Protein AF-A0A7L3PU15-F1 (afdb_monomer_lite)

Structure (mmCIF, N/CA/C/O backbone):
data_AF-A0A7L3PU15-F1
#
_entry.id   AF-A0A7L3PU15-F1
#
loop_
_atom_site.group_PDB
_atom_site.id
_atom_site.type_symbol
_atom_site.label_atom_id
_atom_site.label_alt_id
_atom_site.label_comp_id
_atom_site.label_asym_id
_atom_site.label_entity_id
_atom_site.label_seq_id
_atom_site.pdbx_PDB_ins_code
_atom_site.Cartn_x
_atom_site.Cartn_y
_atom_site.Cartn_z
_atom_site.occupancy
_atom_site.B_iso_or_equiv
_atom_site.auth_seq_id
_atom_site.auth_comp_id
_atom_site.auth_asym_id
_atom_site.auth_atom_id
_atom_site.pdbx_PDB_model_num
ATOM 1 N N . GLU A 1 1 ? 24.992 11.284 -12.029 1.00 44.31 1 GLU A N 1
ATOM 2 C CA . GLU A 1 1 ? 24.466 10.377 -13.069 1.00 44.31 1 GLU A CA 1
ATOM 3 C C . GLU A 1 1 ? 22.969 10.204 -12.842 1.00 44.31 1 GLU A C 1
ATOM 5 O O . GLU A 1 1 ? 22.548 9.449 -11.976 1.00 44.31 1 GLU A O 1
ATOM 10 N N . GLY A 1 2 ? 22.175 11.059 -13.491 1.00 47.25 2 GLY A N 1
ATOM 11 C CA . GLY A 1 2 ? 20.729 11.140 -13.288 1.00 47.25 2 GLY A CA 1
ATOM 12 C C . GLY A 1 2 ? 20.035 9.945 -13.925 1.00 47.25 2 GLY A C 1
ATOM 13 O O . GLY A 1 2 ? 20.206 9.690 -15.115 1.00 47.25 2 GLY A O 1
ATOM 14 N N . GLY A 1 3 ? 19.304 9.193 -13.106 1.00 57.34 3 GLY A N 1
ATOM 15 C CA . GLY A 1 3 ? 18.691 7.926 -13.475 1.00 57.34 3 GLY A CA 1
ATOM 16 C C . GLY A 1 3 ? 17.749 8.034 -14.672 1.00 57.34 3 GLY A C 1
ATOM 17 O O . GLY A 1 3 ? 16.990 8.991 -14.808 1.00 57.34 3 GLY A O 1
ATOM 18 N N . ARG A 1 4 ? 17.786 6.982 -15.494 1.00 75.44 4 ARG A N 1
ATOM 19 C CA . ARG A 1 4 ? 16.957 6.689 -16.677 1.00 75.44 4 ARG A CA 1
ATOM 20 C C . ARG A 1 4 ? 15.468 6.517 -16.342 1.00 75.44 4 ARG A C 1
ATOM 22 O O . ARG A 1 4 ? 14.856 5.488 -16.627 1.00 75.44 4 ARG A O 1
ATOM 29 N N . TRP A 1 5 ? 14.900 7.442 -15.575 1.00 72.56 5 TRP A N 1
ATOM 30 C CA . TRP A 1 5 ? 13.556 7.338 -15.013 1.00 72.56 5 TRP A CA 1
ATOM 31 C C . TRP A 1 5 ? 12.506 7.311 -16.123 1.00 72.56 5 TRP A C 1
ATOM 33 O O . TRP A 1 5 ? 11.599 6.483 -16.086 1.00 72.56 5 TRP A O 1
ATOM 43 N N . TRP A 1 6 ? 12.689 8.142 -17.152 1.00 74.75 6 TRP A N 1
ATOM 44 C CA . TRP A 1 6 ? 11.756 8.243 -18.269 1.00 74.75 6 TRP A CA 1
ATOM 45 C C . TRP A 1 6 ? 11.753 6.996 -19.160 1.00 74.75 6 TRP A C 1
ATOM 47 O O . TRP A 1 6 ? 10.683 6.466 -19.458 1.00 74.75 6 TRP A O 1
ATOM 57 N N . GLU A 1 7 ? 12.923 6.452 -19.524 1.00 77.38 7 GLU A N 1
ATOM 58 C CA . GLU A 1 7 ? 12.968 5.227 -20.336 1.00 77.38 7 GLU A CA 1
ATOM 59 C C . GLU A 1 7 ? 12.396 4.027 -19.572 1.00 77.38 7 GLU A C 1
ATOM 61 O O . GLU A 1 7 ? 11.696 3.189 -20.141 1.00 77.38 7 GLU A O 1
ATOM 66 N N . ASN A 1 8 ? 12.643 3.972 -18.262 1.00 69.62 8 ASN A N 1
ATOM 67 C CA . ASN A 1 8 ? 12.079 2.947 -17.394 1.00 69.62 8 ASN A CA 1
ATOM 68 C C . ASN A 1 8 ? 10.555 3.070 -17.250 1.00 69.62 8 ASN A C 1
ATOM 70 O O . ASN A 1 8 ? 9.866 2.049 -17.248 1.00 69.62 8 ASN A O 1
ATOM 74 N N . ALA A 1 9 ? 10.030 4.294 -17.161 1.00 66.69 9 ALA A N 1
ATOM 75 C CA . ALA A 1 9 ? 8.598 4.557 -17.086 1.00 66.69 9 ALA A CA 1
ATOM 76 C C . ALA A 1 9 ? 7.868 4.088 -18.355 1.00 66.69 9 ALA A C 1
ATOM 78 O O . ALA A 1 9 ? 6.868 3.376 -18.253 1.00 66.69 9 ALA A O 1
ATOM 79 N N . ILE A 1 10 ? 8.402 4.411 -19.540 1.00 70.88 10 ILE A N 1
ATOM 80 C CA . ILE A 1 10 ? 7.827 3.999 -20.832 1.00 70.88 10 ILE A CA 1
ATOM 81 C C . ILE A 1 10 ? 7.878 2.478 -20.999 1.00 70.88 10 ILE A C 1
ATOM 83 O O . ILE A 1 10 ? 6.869 1.862 -21.341 1.00 70.88 10 ILE A O 1
ATOM 87 N N . ALA A 1 11 ? 9.025 1.851 -20.721 1.00 65.25 11 ALA A N 1
ATOM 88 C CA . ALA A 1 11 ? 9.166 0.401 -20.836 1.00 65.25 11 ALA A CA 1
ATOM 89 C C . ALA A 1 11 ? 8.216 -0.343 -19.885 1.00 65.25 11 ALA A C 1
ATOM 91 O O . ALA A 1 11 ? 7.623 -1.357 -20.247 1.00 65.25 11 ALA A O 1
ATOM 92 N N . ALA A 1 12 ? 8.030 0.167 -18.668 1.00 60.94 12 ALA A N 1
ATOM 93 C CA . ALA A 1 12 ? 7.130 -0.439 -17.703 1.00 60.94 12 ALA A CA 1
ATOM 94 C C . ALA A 1 12 ? 5.643 -0.198 -18.043 1.00 60.94 12 ALA A C 1
ATOM 96 O O . ALA A 1 12 ? 4.838 -1.105 -17.843 1.00 60.94 12 ALA A O 1
ATOM 97 N N . PHE A 1 13 ? 5.286 0.950 -18.631 1.00 62.50 13 PHE A N 1
ATOM 98 C CA . PHE A 1 13 ? 3.946 1.194 -19.180 1.00 62.50 13 PHE A CA 1
ATOM 99 C C . PHE A 1 13 ? 3.614 0.225 -20.327 1.00 62.50 13 PHE A C 1
ATOM 101 O O . PHE A 1 13 ? 2.553 -0.399 -20.319 1.00 62.50 13 PHE A O 1
ATOM 108 N N . LEU A 1 14 ? 4.549 0.017 -21.263 1.00 66.44 14 LEU A N 1
ATOM 109 C CA . LEU A 1 14 ? 4.410 -0.982 -22.333 1.00 66.44 14 LEU A CA 1
ATOM 110 C C . LEU A 1 14 ? 4.277 -2.413 -21.779 1.00 66.44 14 LEU A C 1
ATOM 112 O O . LEU A 1 14 ? 3.540 -3.223 -22.336 1.00 66.44 14 LEU A O 1
ATOM 116 N N . ASN A 1 15 ? 4.909 -2.695 -20.636 1.00 66.31 15 ASN A N 1
ATOM 117 C CA . ASN A 1 15 ? 4.794 -3.963 -19.909 1.00 66.31 15 ASN A CA 1
ATOM 118 C C . ASN A 1 15 ? 3.534 -4.079 -19.022 1.00 66.31 15 ASN A C 1
ATOM 120 O O . ASN A 1 15 ? 3.431 -5.033 -18.255 1.00 66.31 15 ASN A O 1
ATOM 124 N N . ARG A 1 16 ? 2.565 -3.153 -19.128 1.00 68.44 16 ARG A N 1
ATOM 125 C CA . ARG A 1 16 ? 1.316 -3.115 -18.334 1.00 68.44 16 ARG A CA 1
ATOM 126 C C . ARG A 1 16 ? 1.509 -2.926 -16.820 1.00 68.44 16 ARG A C 1
ATOM 128 O O . ARG A 1 16 ? 0.623 -3.280 -16.044 1.00 68.44 16 ARG A O 1
ATOM 135 N N . ASN A 1 17 ? 2.628 -2.348 -16.385 1.00 78.31 17 ASN A N 1
ATOM 136 C CA . ASN A 1 17 ? 2.832 -2.000 -14.977 1.00 78.31 17 ASN A CA 1
ATOM 137 C C . ASN A 1 17 ? 2.139 -0.672 -14.640 1.00 78.31 17 ASN A C 1
ATOM 139 O O . ASN A 1 17 ? 2.045 0.230 -15.476 1.00 78.31 17 ASN A O 1
ATOM 143 N N . TYR A 1 18 ? 1.690 -0.524 -13.393 1.00 82.44 18 TYR A N 1
ATOM 144 C CA . TYR A 1 18 ? 0.995 0.686 -12.961 1.00 82.44 18 TYR A CA 1
ATOM 145 C C . TYR A 1 18 ? 1.964 1.865 -12.767 1.00 82.44 18 TYR A C 1
ATOM 147 O O . TYR A 1 18 ? 2.996 1.721 -12.098 1.00 82.44 18 TYR A O 1
ATOM 155 N N . PRO A 1 19 ? 1.629 3.076 -13.253 1.00 90.12 19 PRO A N 1
ATOM 156 C CA . PRO A 1 19 ? 2.215 4.294 -12.714 1.00 90.12 19 PRO A CA 1
ATOM 157 C C . PRO A 1 19 ? 1.930 4.390 -11.213 1.00 90.12 19 PRO A C 1
ATOM 159 O O . PRO A 1 19 ? 0.816 4.101 -10.770 1.00 90.12 19 PRO A O 1
ATOM 162 N N . VAL A 1 20 ? 2.924 4.812 -10.427 1.00 90.19 20 VAL A N 1
ATOM 163 C CA . VAL A 1 20 ? 2.868 4.734 -8.954 1.00 90.19 20 VAL A CA 1
ATOM 164 C C . VAL A 1 20 ? 1.670 5.472 -8.350 1.00 90.19 20 VAL A C 1
ATOM 166 O O . VAL A 1 20 ? 1.055 4.962 -7.417 1.00 90.19 20 VAL A O 1
ATOM 169 N N . SER A 1 21 ? 1.289 6.626 -8.906 1.00 92.44 21 SER A N 1
ATOM 170 C CA . SER A 1 21 ? 0.122 7.405 -8.470 1.00 92.44 21 SER A CA 1
ATOM 171 C C . SER A 1 21 ? -1.207 6.798 -8.925 1.00 92.44 21 SER A C 1
ATOM 173 O O . SER A 1 21 ? -2.216 6.913 -8.231 1.00 92.44 21 SER A O 1
ATOM 175 N N . TRP A 1 22 ? -1.222 6.111 -10.068 1.00 94.38 22 TRP A N 1
ATOM 176 C CA . TRP A 1 22 ? -2.422 5.456 -10.584 1.00 94.38 22 TRP A CA 1
ATOM 177 C C . TRP A 1 22 ? -2.789 4.232 -9.755 1.00 94.38 22 TRP A C 1
ATOM 179 O O . TRP A 1 22 ? -3.969 4.010 -9.500 1.00 94.38 22 TRP A O 1
ATOM 189 N N . LEU A 1 23 ? -1.784 3.482 -9.286 1.00 96.06 23 LEU A N 1
ATOM 190 C CA . LEU A 1 23 ? -2.004 2.388 -8.343 1.00 96.06 23 LEU A CA 1
ATOM 191 C C . LEU A 1 23 ? -2.622 2.899 -7.035 1.00 96.06 23 LEU A C 1
ATOM 193 O O . LEU A 1 23 ? -3.554 2.285 -6.534 1.00 96.06 23 LEU A O 1
ATOM 197 N N . VAL A 1 24 ? -2.169 4.046 -6.512 1.00 97.88 24 VAL A N 1
ATOM 198 C CA . VAL A 1 24 ? -2.785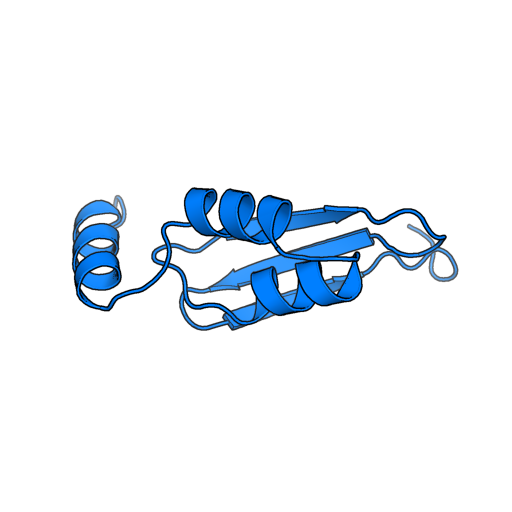 4.665 -5.322 1.00 97.88 24 VAL A CA 1
ATOM 199 C C . VAL A 1 24 ? -4.254 4.990 -5.578 1.00 97.88 24 VAL A C 1
ATOM 201 O O . VAL A 1 24 ? -5.110 4.601 -4.788 1.00 97.88 24 VAL A O 1
ATOM 204 N N . ARG A 1 25 ? -4.566 5.648 -6.702 1.00 97.81 25 ARG A N 1
ATOM 205 C CA . ARG A 1 25 ? -5.952 5.968 -7.074 1.00 97.81 25 ARG A CA 1
ATOM 206 C C . ARG A 1 25 ? -6.821 4.714 -7.213 1.00 97.81 25 ARG A C 1
ATOM 208 O O . ARG A 1 25 ? -7.951 4.713 -6.738 1.00 97.81 25 ARG A O 1
ATOM 215 N N . ASP A 1 26 ? -6.316 3.671 -7.870 1.00 97.38 26 ASP A N 1
ATOM 216 C CA . ASP A 1 26 ? -7.046 2.413 -8.058 1.00 97.38 26 ASP A CA 1
ATOM 217 C C . ASP A 1 26 ? -7.281 1.690 -6.725 1.00 97.38 26 ASP A C 1
ATOM 219 O O . ASP A 1 26 ? -8.390 1.225 -6.471 1.00 97.38 26 ASP A O 1
ATOM 223 N N . THR A 1 27 ? -6.282 1.673 -5.837 1.00 98.19 27 THR A N 1
ATOM 224 C CA . THR A 1 27 ? -6.419 1.144 -4.476 1.00 98.19 27 THR A CA 1
ATOM 225 C C . THR A 1 27 ? -7.480 1.907 -3.690 1.00 98.19 27 THR A C 1
ATOM 227 O O . THR A 1 27 ? -8.380 1.273 -3.155 1.00 98.19 27 THR A O 1
ATOM 230 N N . LEU A 1 28 ? -7.455 3.243 -3.683 1.00 98.25 28 LEU A N 1
ATOM 231 C CA . LEU A 1 28 ? -8.482 4.051 -3.008 1.00 98.25 28 LEU A CA 1
ATOM 232 C C . LEU A 1 28 ? -9.892 3.830 -3.577 1.00 98.25 28 LEU A C 1
ATOM 234 O O . LEU A 1 28 ? -10.875 4.021 -2.873 1.00 98.25 28 LEU A O 1
ATOM 238 N N . SER A 1 29 ? -9.999 3.445 -4.850 1.00 98.44 29 SER A N 1
ATOM 239 C CA . SER A 1 29 ? -11.283 3.188 -5.502 1.00 98.44 29 SER A CA 1
ATOM 240 C C . SER A 1 29 ? -11.814 1.766 -5.295 1.00 98.44 29 SER A C 1
ATOM 242 O O . SER A 1 29 ? -12.992 1.544 -5.571 1.00 98.44 29 SER A O 1
ATOM 244 N N . ARG A 1 30 ? -10.966 0.794 -4.935 1.00 97.75 30 ARG A N 1
ATOM 245 C CA . ARG A 1 30 ? -11.306 -0.642 -4.992 1.00 97.75 30 ARG A CA 1
ATOM 246 C C . ARG A 1 30 ? -10.965 -1.445 -3.743 1.00 97.75 30 ARG A C 1
ATOM 248 O O . ARG A 1 30 ? -11.479 -2.548 -3.612 1.00 97.75 30 ARG A O 1
ATOM 255 N N . ALA A 1 31 ? -10.041 -0.984 -2.905 1.00 98.12 31 ALA A N 1
ATOM 256 C CA . ALA A 1 31 ? -9.751 -1.648 -1.642 1.00 98.12 31 ALA A CA 1
ATOM 257 C C . ALA A 1 31 ? -10.893 -1.375 -0.662 1.00 98.12 31 ALA A C 1
ATOM 259 O O . ALA A 1 31 ? -11.341 -0.237 -0.534 1.00 98.12 31 ALA A O 1
ATOM 260 N N . GLU A 1 32 ? -11.363 -2.423 0.003 1.00 98.12 32 GLU A N 1
ATOM 261 C CA . GLU A 1 32 ? -12.489 -2.340 0.938 1.00 98.12 32 GLU A CA 1
ATOM 262 C C . GLU A 1 32 ? -12.021 -2.002 2.358 1.00 98.12 32 GLU A C 1
ATOM 264 O O . GLU A 1 32 ? -12.772 -1.442 3.151 1.00 98.12 32 GLU A O 1
ATOM 269 N N . ASP A 1 33 ? -10.763 -2.311 2.669 1.00 98.44 33 ASP A N 1
ATOM 270 C CA . ASP A 1 33 ? -10.178 -2.170 3.995 1.00 98.44 33 ASP A CA 1
ATOM 271 C C . ASP A 1 33 ? -8.653 -1.954 3.935 1.00 98.44 33 ASP A C 1
ATOM 273 O O . ASP A 1 33 ? -8.019 -1.974 2.873 1.00 98.44 33 ASP A O 1
ATOM 277 N N . PHE A 1 34 ? -8.046 -1.738 5.103 1.00 98.50 34 PHE A N 1
ATOM 278 C CA . PHE A 1 34 ? -6.607 -1.521 5.230 1.00 98.50 34 PHE A CA 1
ATOM 279 C C . PHE A 1 34 ? -5.786 -2.705 4.696 1.00 98.50 34 PHE A C 1
ATOM 281 O O . PHE A 1 34 ? -4.804 -2.504 3.981 1.00 98.50 34 PHE A O 1
ATOM 288 N N . GLN A 1 35 ? -6.194 -3.943 4.992 1.00 98.31 35 GLN A N 1
ATOM 289 C CA . GLN A 1 35 ? -5.449 -5.142 4.595 1.00 98.31 35 GLN A CA 1
ATOM 290 C C . GLN A 1 35 ? -5.449 -5.324 3.073 1.00 98.31 35 GLN A C 1
ATOM 292 O O . GLN A 1 35 ? -4.398 -5.533 2.465 1.00 98.31 35 GLN A O 1
ATOM 297 N N . SER A 1 36 ? -6.606 -5.173 2.430 1.00 98.38 36 SER A N 1
ATOM 298 C CA . SER A 1 36 ? -6.736 -5.208 0.973 1.00 98.38 36 SER A CA 1
ATOM 299 C C . SER A 1 36 ? -5.968 -4.061 0.312 1.00 98.38 36 SER A C 1
ATOM 301 O O . SER A 1 36 ? -5.324 -4.284 -0.717 1.00 98.38 36 SER A O 1
ATOM 303 N N . ALA A 1 37 ? -5.937 -2.867 0.914 1.00 98.62 37 ALA A N 1
ATOM 304 C CA . ALA A 1 37 ? -5.128 -1.758 0.419 1.00 98.62 37 ALA A CA 1
ATOM 305 C C . ALA A 1 37 ? -3.624 -2.070 0.470 1.00 98.62 37 ALA A C 1
ATOM 307 O O . ALA A 1 37 ? -2.927 -1.884 -0.531 1.00 98.62 37 ALA A O 1
ATOM 308 N N . VAL A 1 38 ? -3.133 -2.605 1.594 1.00 98.38 38 VAL A N 1
ATOM 309 C CA . VAL A 1 38 ? -1.733 -3.027 1.758 1.00 98.38 38 VAL A CA 1
ATOM 310 C C . VAL A 1 38 ? -1.373 -4.127 0.760 1.00 98.38 38 VAL A C 1
ATOM 312 O O . VAL A 1 38 ? -0.358 -4.009 0.076 1.00 98.38 38 VAL A O 1
ATOM 315 N N . LEU A 1 39 ? -2.214 -5.154 0.591 1.00 98.06 39 LEU A N 1
ATOM 316 C CA . LEU A 1 39 ? -1.969 -6.242 -0.363 1.00 98.06 39 LEU A CA 1
ATOM 317 C C . LEU A 1 39 ? -1.870 -5.735 -1.809 1.00 98.06 39 LEU A C 1
ATOM 319 O O . LEU A 1 39 ? -0.958 -6.129 -2.541 1.00 98.06 39 LEU A O 1
ATOM 323 N N . ARG A 1 40 ? -2.757 -4.819 -2.221 1.00 97.75 40 ARG A N 1
ATOM 324 C CA . ARG A 1 40 ? -2.697 -4.194 -3.555 1.00 97.75 40 ARG A CA 1
ATOM 325 C C . ARG A 1 40 ? -1.430 -3.359 -3.724 1.00 97.75 40 ARG A C 1
ATOM 327 O O . ARG A 1 40 ? -0.707 -3.529 -4.709 1.00 97.75 40 ARG A O 1
ATOM 334 N N . LEU A 1 41 ? -1.147 -2.480 -2.761 1.00 98.00 41 LEU A N 1
ATOM 335 C CA . LEU A 1 41 ? 0.004 -1.576 -2.787 1.00 98.00 41 LEU A CA 1
ATOM 336 C C . LEU A 1 41 ? 1.341 -2.292 -2.610 1.00 98.00 41 LEU A C 1
ATOM 338 O O . LEU A 1 41 ? 2.351 -1.719 -2.999 1.00 98.00 41 LEU A O 1
ATOM 342 N N . ALA A 1 42 ? 1.380 -3.511 -2.074 1.00 97.56 42 ALA A N 1
ATOM 343 C CA . ALA A 1 42 ? 2.581 -4.337 -1.986 1.00 97.56 42 ALA A CA 1
ATOM 344 C C . ALA A 1 42 ? 2.776 -5.218 -3.232 1.00 97.56 42 ALA A C 1
ATOM 346 O O . ALA A 1 42 ? 3.891 -5.323 -3.745 1.00 97.56 42 ALA A O 1
ATOM 347 N N . GLY A 1 43 ? 1.700 -5.835 -3.728 1.00 95.44 43 GLY A N 1
ATOM 348 C CA . GLY A 1 43 ? 1.772 -6.907 -4.723 1.00 95.44 43 GLY A CA 1
ATOM 349 C C . GLY A 1 43 ? 1.707 -6.468 -6.186 1.00 95.44 43 GLY A C 1
ATOM 350 O O . GLY A 1 43 ? 2.242 -7.164 -7.046 1.00 95.44 43 GLY A O 1
ATOM 351 N N . ILE A 1 44 ? 1.074 -5.333 -6.507 1.00 95.12 44 ILE A N 1
ATOM 352 C CA . ILE A 1 44 ? 0.891 -4.929 -7.911 1.00 95.12 44 ILE A CA 1
ATOM 353 C C . ILE A 1 44 ? 2.193 -4.321 -8.470 1.00 95.12 44 ILE A C 1
ATOM 355 O O . ILE A 1 44 ? 2.729 -3.384 -7.864 1.00 95.12 44 ILE A O 1
ATOM 359 N N . PRO A 1 45 ? 2.713 -4.801 -9.620 1.00 93.88 45 PRO A N 1
ATOM 360 C CA . PRO A 1 45 ? 3.910 -4.245 -10.253 1.00 93.88 45 PRO A CA 1
ATOM 361 C C . PRO A 1 45 ? 3.771 -2.767 -10.642 1.00 93.88 45 PRO A C 1
ATOM 363 O O . PRO A 1 45 ? 2.736 -2.331 -11.153 1.00 93.88 45 PRO A O 1
ATOM 366 N N . ILE A 1 46 ? 4.849 -2.005 -10.446 1.00 92.44 46 ILE A N 1
ATOM 367 C CA . ILE A 1 46 ? 4.899 -0.551 -10.668 1.00 92.44 46 ILE A CA 1
ATOM 368 C C . ILE A 1 46 ? 6.096 -0.140 -11.529 1.00 92.44 46 ILE A C 1
ATOM 370 O O . ILE A 1 46 ? 7.086 -0.862 -11.647 1.00 92.44 46 ILE A O 1
ATOM 374 N N . ILE A 1 47 ? 6.015 1.043 -12.141 1.00 88.31 47 ILE A N 1
ATOM 375 C CA . ILE A 1 47 ? 7.046 1.538 -13.070 1.00 88.31 47 ILE A CA 1
ATOM 376 C C . ILE A 1 47 ? 8.305 2.103 -12.386 1.00 88.31 47 ILE A C 1
ATOM 378 O O . ILE A 1 47 ? 9.376 2.149 -12.992 1.00 88.31 47 ILE A O 1
ATOM 382 N N . ALA A 1 48 ? 8.189 2.531 -11.130 1.00 88.88 48 ALA A N 1
ATOM 383 C CA . ALA A 1 48 ? 9.248 3.187 -10.370 1.00 88.88 48 ALA A CA 1
ATOM 384 C C . ALA A 1 48 ? 9.184 2.776 -8.897 1.00 88.88 48 ALA A C 1
ATOM 386 O O . ALA A 1 48 ? 8.143 2.333 -8.422 1.00 88.88 48 ALA A O 1
ATOM 387 N N . GLU A 1 49 ? 10.304 2.907 -8.198 1.00 94.00 49 GLU A N 1
ATOM 388 C CA . GLU A 1 49 ? 10.398 2.654 -6.758 1.00 94.00 49 GLU A CA 1
ATOM 389 C C . GLU A 1 49 ? 9.691 3.769 -5.979 1.00 94.00 49 GLU A C 1
ATOM 391 O O . GLU A 1 49 ? 9.662 4.918 -6.428 1.00 94.00 49 GLU A O 1
ATOM 396 N N . VAL A 1 50 ? 9.079 3.430 -4.842 1.00 96.75 50 VAL A N 1
ATOM 397 C CA . VAL A 1 50 ? 8.288 4.375 -4.038 1.00 96.75 50 VAL A CA 1
ATOM 398 C C . VAL A 1 50 ? 8.133 3.878 -2.601 1.00 96.75 50 VAL A C 1
ATOM 400 O O . VAL A 1 50 ? 8.294 2.691 -2.324 1.00 96.75 50 VAL A O 1
ATOM 403 N N . TYR A 1 51 ? 7.772 4.786 -1.699 1.00 98.31 51 TYR A N 1
ATOM 404 C CA . TYR A 1 51 ? 7.284 4.457 -0.364 1.00 98.31 51 TYR A CA 1
ATOM 405 C C . TYR A 1 51 ? 5.784 4.737 -0.301 1.00 98.31 51 TYR A C 1
ATOM 407 O O . TYR A 1 51 ? 5.356 5.863 -0.566 1.00 98.31 51 TYR A O 1
ATOM 415 N N . TYR A 1 52 ? 4.984 3.733 0.052 1.00 98.44 52 TYR A N 1
ATOM 416 C CA . TYR A 1 52 ? 3.573 3.938 0.378 1.00 98.44 52 TYR A CA 1
ATOM 417 C C . TYR A 1 52 ? 3.404 3.951 1.894 1.00 98.44 52 TYR A C 1
ATOM 419 O O . TYR A 1 52 ? 3.720 2.967 2.553 1.00 98.44 52 TYR A O 1
ATOM 427 N N . ILE A 1 53 ? 2.899 5.059 2.436 1.00 98.62 53 ILE A N 1
ATOM 428 C CA . ILE A 1 53 ? 2.503 5.163 3.841 1.00 98.62 53 ILE A CA 1
ATOM 429 C C . ILE A 1 53 ? 0.989 4.987 3.894 1.00 98.62 53 ILE A C 1
ATOM 431 O O . ILE A 1 53 ? 0.253 5.756 3.272 1.00 98.62 53 ILE A O 1
ATOM 435 N N . VAL A 1 54 ? 0.534 3.957 4.599 1.00 98.62 54 VAL A N 1
ATOM 436 C CA . VAL A 1 54 ? -0.876 3.571 4.673 1.00 98.62 54 VAL A CA 1
ATOM 437 C C . VAL A 1 54 ? -1.326 3.636 6.126 1.00 98.62 54 VAL A C 1
ATOM 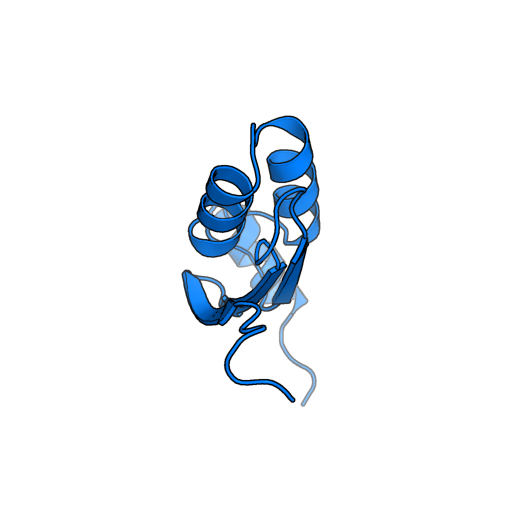439 O O . VAL A 1 54 ? -0.651 3.098 7.002 1.00 98.62 54 VAL A O 1
ATOM 442 N N . GLY A 1 55 ? -2.469 4.277 6.368 1.00 98.44 55 GLY A N 1
ATOM 443 C CA . GLY A 1 55 ? -3.164 4.274 7.654 1.00 98.44 55 GLY A CA 1
ATOM 444 C C . GLY A 1 55 ? -4.550 3.655 7.505 1.00 98.44 55 GLY A C 1
ATOM 445 O O . GLY A 1 55 ? -5.243 3.931 6.524 1.00 98.44 55 GLY A O 1
ATOM 446 N N . GLY A 1 56 ? -4.922 2.796 8.448 1.00 98.19 56 GLY A N 1
ATOM 447 C CA . GLY A 1 56 ? -6.266 2.243 8.585 1.00 98.19 56 GLY A CA 1
ATOM 448 C C . GLY A 1 56 ? -7.087 2.998 9.627 1.00 98.19 56 GLY A C 1
ATOM 449 O O . GLY A 1 56 ? -6.827 4.164 9.924 1.00 98.19 56 GLY A O 1
ATOM 450 N N . VAL A 1 57 ? -8.094 2.324 10.176 1.00 98.00 57 VAL A N 1
ATOM 451 C CA . VAL A 1 57 ? -9.048 2.909 11.138 1.00 98.00 57 VAL A CA 1
ATOM 452 C C . VAL A 1 57 ? -8.984 2.246 12.512 1.00 98.00 57 VAL A C 1
ATOM 454 O O . VAL A 1 57 ? -9.508 2.793 13.481 1.00 98.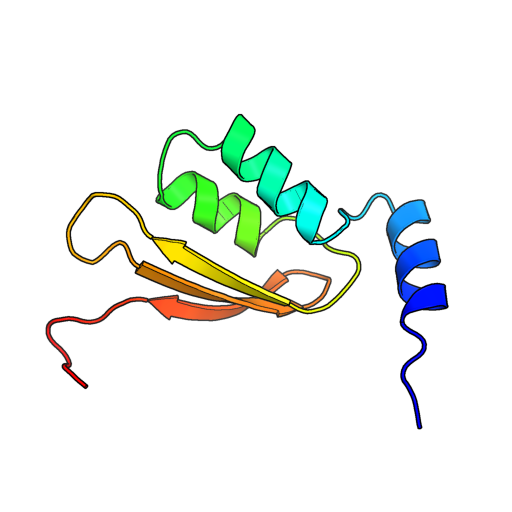00 57 VAL A O 1
ATOM 457 N N . SER A 1 58 ? -8.334 1.086 12.610 1.00 97.88 58 SER A N 1
ATOM 458 C CA . SER A 1 58 ? -8.170 0.338 13.854 1.00 97.88 58 SER A CA 1
ATOM 459 C C . SER A 1 58 ? -6.776 0.540 14.463 1.00 97.88 58 SER A C 1
ATOM 461 O O . SER A 1 58 ? -5.819 0.875 13.756 1.00 97.88 58 SER A O 1
ATOM 463 N N . PRO A 1 59 ? -6.606 0.306 15.780 1.00 96.50 59 PRO A N 1
ATOM 464 C CA . PRO A 1 59 ? -5.286 0.311 16.400 1.00 96.50 59 PRO A CA 1
ATOM 465 C C . PRO A 1 59 ? -4.309 -0.608 15.658 1.00 96.50 59 PRO A C 1
ATOM 467 O O . PRO A 1 59 ? -4.680 -1.707 15.252 1.00 96.50 59 PRO A O 1
ATOM 470 N N . LYS A 1 60 ? -3.047 -0.172 15.546 1.00 94.19 60 LYS A N 1
ATOM 471 C CA . LYS A 1 60 ? -1.948 -0.867 14.840 1.00 94.19 60 LYS A CA 1
ATOM 472 C C . LYS A 1 60 ? -2.055 -0.892 13.309 1.00 94.19 60 LYS A C 1
ATOM 474 O O . LYS A 1 60 ? -1.120 -1.354 12.664 1.00 94.19 60 LYS A O 1
ATOM 479 N N . GLU A 1 61 ? -3.116 -0.356 12.708 1.00 97.75 61 GLU A N 1
ATOM 480 C CA . GLU A 1 61 ? -3.221 -0.239 11.248 1.00 97.75 61 GLU A CA 1
ATOM 481 C C . GLU A 1 61 ? -2.430 0.962 10.720 1.00 97.75 61 GLU A C 1
ATOM 483 O O . GLU A 1 61 ? -2.977 1.980 10.303 1.00 97.75 61 GLU A O 1
ATOM 488 N N . GLY A 1 62 ? -1.109 0.839 10.738 1.00 97.94 62 GLY A N 1
ATOM 489 C CA . GLY A 1 62 ? -0.210 1.737 10.032 1.00 97.94 62 GLY A CA 1
ATOM 490 C C . GLY A 1 62 ? 0.946 0.942 9.453 1.00 97.94 62 GLY A C 1
ATOM 491 O O . GLY A 1 62 ? 1.440 0.014 10.091 1.00 97.94 62 GLY A O 1
ATOM 492 N N . MET A 1 63 ? 1.334 1.267 8.225 1.00 97.88 63 MET A N 1
ATOM 493 C CA . MET A 1 63 ? 2.355 0.534 7.483 1.00 97.88 63 MET A CA 1
ATOM 494 C C . MET A 1 63 ? 3.121 1.480 6.563 1.00 97.88 63 MET A C 1
ATOM 496 O O . MET A 1 63 ? 2.515 2.254 5.818 1.00 97.88 63 MET A O 1
ATOM 500 N N . VAL A 1 64 ? 4.447 1.360 6.558 1.00 98.56 64 VAL A N 1
ATOM 501 C CA . VAL A 1 64 ? 5.300 1.878 5.487 1.00 98.56 64 VAL A CA 1
ATOM 502 C C . VAL A 1 64 ? 5.701 0.710 4.591 1.00 98.56 64 VAL A C 1
ATOM 504 O O . VAL A 1 64 ? 6.309 -0.258 5.036 1.00 98.56 64 VAL A O 1
ATOM 507 N N . ILE A 1 65 ? 5.346 0.795 3.312 1.00 98.50 65 ILE A N 1
ATOM 508 C CA . ILE A 1 65 ? 5.675 -0.2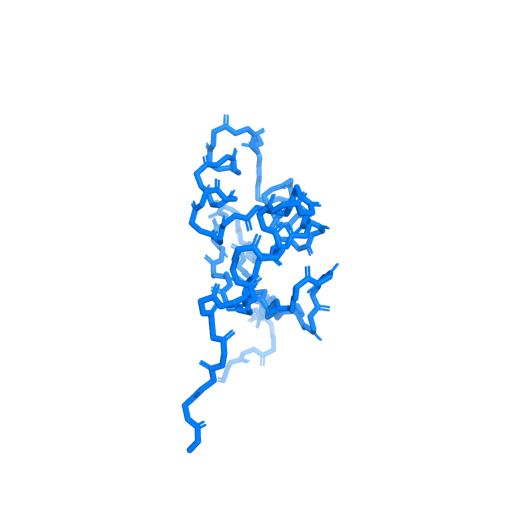03 2.293 1.00 98.50 65 ILE A CA 1
ATOM 509 C C . ILE A 1 65 ? 6.800 0.368 1.435 1.00 98.50 65 ILE A C 1
ATOM 511 O O . ILE A 1 65 ? 6.567 1.269 0.621 1.00 98.50 65 ILE A O 1
ATOM 515 N N . THR A 1 66 ? 8.004 -0.180 1.569 1.00 98.50 66 THR A N 1
ATOM 516 C CA . THR A 1 66 ? 9.118 0.140 0.670 1.00 98.50 66 THR A CA 1
ATOM 517 C C . THR A 1 66 ? 8.966 -0.698 -0.591 1.00 98.50 66 THR A C 1
ATOM 519 O O . THR A 1 66 ? 9.007 -1.926 -0.528 1.00 98.50 66 THR A O 1
ATOM 522 N N . ARG A 1 67 ? 8.770 -0.071 -1.755 1.00 96.94 67 ARG A N 1
ATOM 523 C CA . ARG A 1 67 ? 8.482 -0.769 -3.015 1.00 96.94 67 ARG A CA 1
ATOM 524 C C . ARG A 1 67 ? 9.620 -0.688 -4.015 1.00 96.94 67 ARG A C 1
ATOM 526 O O . ARG A 1 67 ? 10.081 0.395 -4.366 1.00 96.94 67 ARG A O 1
ATOM 533 N N . ASN A 1 68 ? 9.926 -1.842 -4.604 1.00 94.00 68 ASN A N 1
ATOM 534 C CA . ASN A 1 68 ? 10.573 -1.919 -5.904 1.00 94.00 68 ASN A CA 1
ATOM 535 C C . ASN A 1 68 ? 9.534 -2.206 -7.008 1.00 94.00 68 ASN A C 1
ATOM 537 O O . ASN A 1 68 ? 8.348 -2.449 -6.752 1.00 94.00 68 ASN A O 1
ATOM 541 N N . ARG A 1 69 ? 9.985 -2.216 -8.268 1.00 91.25 69 ARG A N 1
ATOM 542 C CA . ARG A 1 69 ? 9.109 -2.425 -9.438 1.00 91.25 69 ARG A CA 1
ATOM 543 C C . ARG A 1 69 ? 8.341 -3.750 -9.425 1.00 91.25 69 ARG A C 1
ATOM 545 O O . ARG A 1 69 ? 7.281 -3.834 -10.038 1.00 91.25 69 ARG A O 1
ATOM 552 N N . ARG A 1 70 ? 8.869 -4.780 -8.757 1.00 89.31 70 ARG A N 1
ATOM 553 C CA . ARG A 1 70 ? 8.318 -6.145 -8.759 1.00 89.31 70 ARG A CA 1
ATOM 554 C C . ARG A 1 70 ? 7.519 -6.489 -7.501 1.00 89.31 70 ARG A C 1
ATOM 556 O O . ARG A 1 70 ? 6.693 -7.386 -7.570 1.00 89.31 70 ARG A O 1
ATOM 563 N N . GLY A 1 71 ? 7.743 -5.797 -6.386 1.00 92.44 71 GLY A N 1
ATOM 564 C CA . GLY A 1 71 ? 7.119 -6.119 -5.103 1.00 92.44 71 GLY A CA 1
ATOM 565 C C . GLY A 1 71 ? 7.648 -5.262 -3.948 1.00 92.44 71 GLY A C 1
ATOM 566 O O . GLY A 1 71 ? 8.278 -4.225 -4.196 1.00 92.44 71 GLY A O 1
ATOM 567 N N . PRO A 1 72 ? 7.374 -5.644 -2.691 1.00 96.56 72 PRO A N 1
ATOM 568 C CA . PRO A 1 72 ? 7.901 -4.953 -1.525 1.00 96.56 72 PRO A CA 1
ATOM 569 C C . PRO A 1 72 ? 9.363 -5.348 -1.290 1.00 96.56 72 PRO A C 1
ATOM 571 O O . PRO A 1 72 ? 9.720 -6.522 -1.354 1.00 96.56 72 PRO A O 1
ATOM 574 N N . ALA A 1 73 ? 10.209 -4.356 -1.039 1.00 97.25 73 ALA A N 1
ATOM 575 C CA . ALA A 1 73 ? 11.539 -4.560 -0.478 1.00 97.25 73 ALA A CA 1
ATOM 576 C C . ALA A 1 73 ? 11.483 -4.658 1.055 1.00 97.25 73 ALA A C 1
ATOM 578 O O . ALA A 1 73 ? 12.301 -5.361 1.636 1.00 97.25 73 ALA A O 1
ATOM 579 N N . ASP A 1 74 ? 10.516 -3.982 1.685 1.00 98.19 74 ASP A N 1
ATOM 580 C CA . ASP A 1 74 ? 10.285 -4.019 3.130 1.00 98.1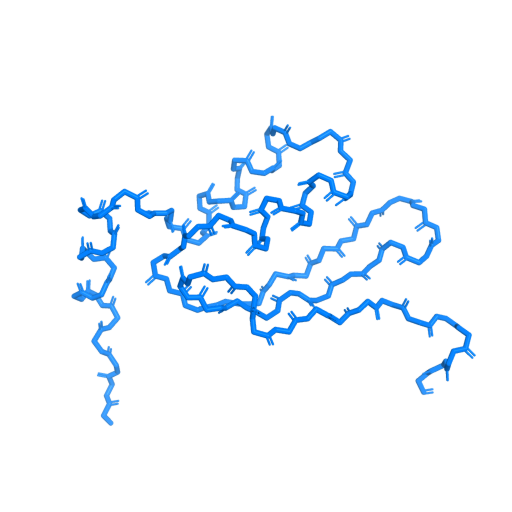9 74 ASP A CA 1
ATOM 581 C C . ASP A 1 74 ? 8.823 -3.667 3.470 1.00 98.19 74 ASP A C 1
ATOM 583 O O . ASP A 1 74 ? 8.162 -2.936 2.718 1.00 98.19 74 ASP A O 1
ATOM 587 N N . LEU A 1 75 ? 8.334 -4.202 4.592 1.00 97.81 75 LEU A N 1
ATOM 588 C CA . LEU A 1 75 ? 7.029 -3.910 5.185 1.00 97.81 75 LEU A CA 1
ATOM 589 C C . LEU A 1 75 ? 7.239 -3.537 6.652 1.00 97.81 75 LEU A C 1
ATOM 591 O O . LEU A 1 75 ? 7.518 -4.406 7.477 1.00 97.81 75 LEU A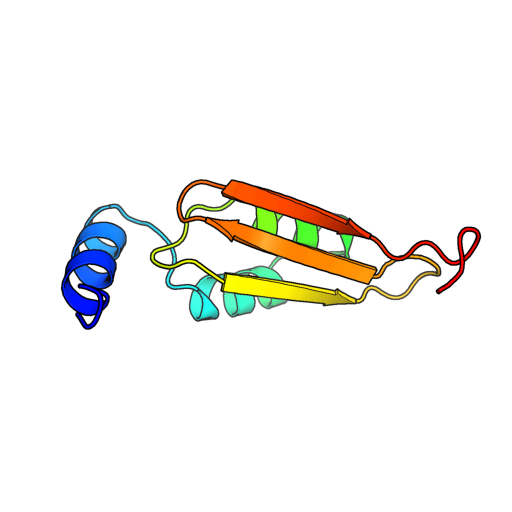 O 1
ATOM 595 N N . TRP A 1 76 ? 7.059 -2.259 6.973 1.00 97.88 76 TRP A N 1
ATOM 596 C CA . TRP A 1 76 ? 7.301 -1.732 8.307 1.00 97.88 76 TRP A CA 1
ATOM 597 C C . TRP A 1 76 ? 5.987 -1.321 8.993 1.00 97.88 76 TRP A C 1
ATOM 599 O O . TRP A 1 76 ? 5.467 -0.230 8.724 1.00 97.88 76 TRP A O 1
ATOM 609 N N . PRO A 1 77 ? 5.400 -2.196 9.836 1.00 96.94 77 PRO A N 1
ATOM 610 C CA . PRO A 1 77 ? 4.158 -1.904 10.542 1.00 96.94 77 PRO A CA 1
ATOM 611 C C . PRO A 1 77 ? 4.387 -1.001 11.758 1.00 96.94 77 PRO A C 1
ATOM 613 O O . PRO A 1 77 ? 5.478 -0.950 12.325 1.00 96.94 77 PRO A O 1
ATOM 616 N N . LEU A 1 78 ? 3.317 -0.357 12.225 1.00 94.94 78 LEU A N 1
ATOM 617 C CA . LEU A 1 78 ? 3.290 0.229 13.562 1.00 94.94 78 LEU A CA 1
ATOM 618 C C . LEU A 1 78 ? 3.433 -0.866 14.627 1.00 94.94 78 LEU A C 1
ATOM 620 O O . LEU A 1 78 ? 2.650 -1.817 14.654 1.00 94.94 78 LEU A O 1
ATOM 624 N N . ASP A 1 79 ? 4.356 -0.664 15.566 1.00 93.56 79 ASP A N 1
ATOM 625 C CA . ASP A 1 79 ? 4.491 -1.481 16.774 1.00 93.56 79 ASP A CA 1
ATOM 626 C C . ASP A 1 79 ? 4.336 -0.624 18.045 1.00 93.56 79 ASP A C 1
ATOM 628 O O . ASP A 1 79 ? 5.316 -0.136 18.610 1.00 93.56 79 ASP A O 1
ATOM 632 N N . PRO A 1 80 ? 3.096 -0.430 18.534 1.00 88.44 80 PRO A N 1
ATOM 633 C CA . PRO A 1 80 ? 2.856 0.348 19.747 1.00 88.44 80 PRO A CA 1
ATOM 634 C C . PRO A 1 80 ? 3.394 -0.296 21.030 1.00 88.44 80 PRO A C 1
ATOM 636 O O . PRO A 1 80 ? 3.461 0.385 22.048 1.00 88.44 80 PRO A O 1
ATOM 639 N N . LEU A 1 81 ? 3.706 -1.599 21.019 1.00 87.69 81 LEU A N 1
ATOM 640 C CA . LEU A 1 81 ? 4.230 -2.305 22.193 1.00 87.69 81 LEU A CA 1
ATOM 641 C C . LEU A 1 81 ? 5.756 -2.205 22.269 1.00 87.69 81 LEU A C 1
ATOM 643 O O . LEU A 1 81 ? 6.298 -2.159 23.370 1.00 87.69 81 LEU A O 1
ATOM 647 N N . GLY A 1 82 ? 6.425 -2.155 21.116 1.00 81.69 82 GLY A N 1
ATOM 648 C CA . GLY A 1 82 ? 7.865 -1.927 21.012 1.00 81.69 82 GLY A CA 1
ATOM 649 C C . GLY A 1 82 ? 8.291 -0.486 21.305 1.00 81.69 82 GLY A C 1
ATOM 650 O O . GLY A 1 82 ? 9.418 -0.276 21.744 1.00 81.69 82 GLY A O 1
ATOM 651 N N . GLY A 1 83 ? 7.390 0.490 21.128 1.00 74.69 83 GLY A N 1
ATOM 652 C CA . GLY A 1 83 ? 7.709 1.913 21.276 1.00 74.69 83 GLY A CA 1
ATOM 653 C C . GLY A 1 83 ? 8.699 2.423 20.217 1.00 74.69 83 GLY A C 1
ATOM 654 O O . GLY A 1 83 ? 9.269 1.651 19.447 1.00 74.69 83 GLY A O 1
ATOM 655 N N . ALA A 1 84 ? 8.871 3.746 20.172 1.00 52.88 84 ALA A N 1
ATOM 656 C CA . ALA A 1 84 ? 9.992 4.412 19.506 1.00 52.88 84 ALA A CA 1
ATOM 657 C C . ALA A 1 84 ? 10.954 4.942 20.571 1.00 52.88 84 ALA A C 1
ATOM 659 O O . ALA A 1 84 ? 10.441 5.452 21.596 1.00 52.88 84 ALA A O 1
#

pLDDT: mean 88.9, std 13.67, range [44.31, 98.62]

Foldseek 3Di:
DDDPLPVLQVVVVVVVADALVVLVVVLVVPPPFLVSSCCSNFAGFYSAWDWDWGAGDDPFSTWIFGDDRHGGPDIDTDDPPVPD

Radius of gyration: 14.24 Å; chains: 1; bounding box: 37×18×44 Å

Sequence (84 aa):
EGGRWWENAIAAFLNRNYPVSWLVRDTLSRAEDFQSAVLRLAGIPIIAEVYYIVGGVSPKEGMVITRNRRGPADLWPLDPLGGA

Secondary structure (DSSP, 8-state):
----HHHHHHHHHHTTPBPHHHHHHHHHHH--SHHHHHHHHHHS-BSS-EEEEEE-SSTT-EEEEEE-SSSEEEEEE--TTT--

Organism: NCBI:txid269412